Protein AF-B1WV52-F1 (afdb_monomer_lite)

Secondary structure (DSSP, 8-state):
--HHHHHTTS-HHHHHHHHHHHHHHHHHHHHHHHHHHHHHTT---HHHHHHHHHHHHHHHHHHHTSPP-SS-GGG--HHHHHHHHHHHHH-HHHHHHHHHHHHHHHHHTT-

pLDDT: mean 89.88, std 5.58, range [59.03, 95.88]

Sequence (111 aa):
MNIRERFKEYPEDMQQWMIQQEKTKLTRIETALNNGKKLYDHIEDEEKGQWLLGTTLLLEKYLSLLPQRNCKFQEVSDDYIFQVWEILENNPNLRELIAQVETRYEGLLTI

Radius of gyration: 15.61 Å; chains: 1; bounding box: 33×26×48 Å

Structure (mmCIF, N/CA/C/O backbone):
data_AF-B1WV52-F1
#
_entry.id   AF-B1WV52-F1
#
loop_
_atom_site.group_PDB
_atom_site.id
_atom_site.type_symbol
_atom_site.label_atom_id
_atom_site.label_alt_id
_atom_site.label_comp_id
_atom_site.label_asym_id
_atom_site.label_entity_id
_atom_site.label_seq_id
_atom_site.pdbx_PDB_ins_code
_atom_site.Cartn_x
_atom_site.Cartn_y
_atom_site.Cartn_z
_atom_site.occupancy
_atom_site.B_iso_or_equiv
_atom_site.auth_seq_id
_atom_site.auth_comp_id
_atom_site.auth_asym_id
_atom_site.auth_atom_id
_atom_site.pdbx_PDB_model_num
ATOM 1 N N . MET A 1 1 ? 2.905 9.222 -24.417 1.00 59.03 1 MET A N 1
ATOM 2 C CA . MET A 1 1 ? 4.057 8.314 -24.252 1.00 59.03 1 MET A CA 1
ATOM 3 C C . MET A 1 1 ? 3.668 7.320 -23.181 1.00 59.03 1 MET A C 1
ATOM 5 O O . MET A 1 1 ? 3.228 7.773 -22.132 1.00 59.03 1 MET A O 1
ATOM 9 N N . ASN A 1 2 ? 3.698 6.020 -23.474 1.00 80.75 2 ASN A N 1
ATOM 10 C CA . ASN A 1 2 ? 3.257 4.990 -22.530 1.00 80.75 2 ASN A CA 1
ATOM 11 C C . ASN A 1 2 ? 4.248 4.927 -21.350 1.0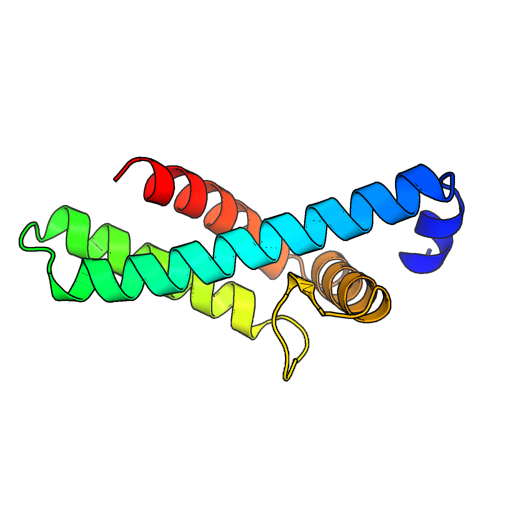0 80.75 2 ASN A C 1
ATOM 13 O O . ASN A 1 2 ? 5.455 5.076 -21.555 1.00 80.75 2 ASN A O 1
ATOM 17 N N . ILE A 1 3 ? 3.769 4.716 -20.121 1.00 83.38 3 ILE A N 1
ATOM 18 C CA . ILE A 1 3 ? 4.627 4.638 -18.931 1.00 83.38 3 ILE A CA 1
ATOM 19 C C . ILE A 1 3 ? 5.754 3.610 -19.081 1.00 83.38 3 ILE A C 1
ATOM 21 O O . ILE A 1 3 ? 6.870 3.858 -18.639 1.00 83.38 3 ILE A O 1
ATOM 25 N N . ARG A 1 4 ? 5.511 2.508 -19.798 1.00 86.44 4 ARG A N 1
ATOM 26 C CA . ARG A 1 4 ? 6.509 1.471 -20.093 1.00 86.44 4 ARG A CA 1
ATOM 27 C C . ARG A 1 4 ? 7.609 1.951 -21.034 1.00 86.44 4 ARG A C 1
ATOM 29 O O . ARG A 1 4 ? 8.742 1.500 -20.925 1.00 86.44 4 ARG A O 1
ATOM 36 N N . GLU A 1 5 ? 7.287 2.842 -21.968 1.00 86.56 5 GLU A N 1
ATOM 37 C CA . GLU A 1 5 ? 8.272 3.435 -22.881 1.00 86.56 5 GLU A CA 1
ATOM 38 C C . GLU A 1 5 ? 9.161 4.419 -22.126 1.00 86.56 5 GLU A C 1
ATOM 40 O O . GLU A 1 5 ? 10.379 4.327 -22.225 1.00 86.56 5 GLU A O 1
ATOM 45 N N . ARG A 1 6 ? 8.553 5.269 -21.285 1.00 84.88 6 ARG A N 1
ATOM 46 C CA . ARG A 1 6 ? 9.272 6.172 -20.371 1.00 84.88 6 ARG A CA 1
ATOM 47 C C . ARG A 1 6 ? 10.199 5.406 -19.438 1.00 84.88 6 ARG A C 1
ATOM 49 O O . ARG A 1 6 ? 11.317 5.827 -19.182 1.00 84.88 6 ARG A O 1
ATOM 56 N N . PHE A 1 7 ? 9.736 4.269 -18.928 1.00 87.81 7 PHE A N 1
ATOM 57 C CA . PHE A 1 7 ? 10.492 3.497 -17.953 1.00 87.81 7 PHE A CA 1
ATOM 58 C C . PHE A 1 7 ? 11.773 2.885 -18.532 1.00 87.81 7 PHE A C 1
ATOM 60 O O . PHE A 1 7 ? 12.776 2.785 -17.831 1.00 87.81 7 PHE A O 1
ATOM 67 N N . LYS A 1 8 ? 11.767 2.543 -19.827 1.00 89.00 8 LYS A N 1
ATOM 68 C CA . LYS A 1 8 ? 12.941 2.017 -20.542 1.00 89.00 8 LYS A CA 1
ATOM 69 C C . LYS A 1 8 ? 14.061 3.043 -20.729 1.00 89.00 8 LYS A C 1
ATOM 71 O O . LYS A 1 8 ? 15.164 2.649 -21.090 1.00 89.00 8 LYS A O 1
ATOM 76 N N . GLU A 1 9 ? 13.793 4.329 -20.509 1.00 92.19 9 GLU A N 1
ATOM 77 C CA . GLU A 1 9 ? 14.811 5.386 -20.563 1.00 92.19 9 GLU A CA 1
ATOM 78 C C . GLU A 1 9 ? 15.732 5.364 -19.332 1.00 92.19 9 GLU A C 1
ATOM 80 O O . GLU A 1 9 ? 16.834 5.911 -19.376 1.00 92.19 9 GLU A O 1
ATOM 85 N N . TYR A 1 10 ? 15.309 4.716 -18.241 1.00 91.94 10 TYR A N 1
ATOM 86 C CA . TYR A 1 10 ? 16.113 4.574 -17.030 1.00 91.94 10 TYR A CA 1
ATOM 87 C C . TYR A 1 10 ? 17.062 3.365 -17.106 1.00 91.94 10 TYR A C 1
ATOM 89 O O . TYR A 1 10 ? 16.730 2.358 -17.735 1.00 91.94 10 TYR A O 1
ATOM 97 N N . PRO A 1 11 ? 18.219 3.408 -16.424 1.00 95.88 11 PRO A N 1
ATOM 98 C CA . PRO A 1 11 ? 19.067 2.235 -16.203 1.00 95.88 11 PRO A CA 1
ATOM 99 C C . PRO A 1 11 ? 18.313 1.066 -15.545 1.00 95.88 11 PRO A C 1
ATOM 101 O O . PRO A 1 11 ? 17.393 1.282 -14.758 1.00 95.88 11 PRO A O 1
ATOM 104 N N . GLU A 1 12 ? 18.693 -0.177 -15.850 1.00 92.88 12 GLU A N 1
ATOM 105 C CA . GLU A 1 12 ? 17.992 -1.385 -15.376 1.00 92.88 12 GLU A CA 1
ATOM 106 C C . GLU A 1 12 ? 17.963 -1.505 -13.841 1.00 92.88 12 GLU A C 1
ATOM 108 O O . GLU A 1 12 ? 16.945 -1.876 -13.257 1.00 92.88 12 GLU A O 1
ATOM 113 N N . ASP A 1 13 ? 19.047 -1.123 -13.171 1.00 94.12 13 ASP A N 1
ATOM 114 C CA . ASP A 1 13 ? 19.138 -1.056 -11.712 1.00 94.12 13 ASP A CA 1
ATOM 115 C C . ASP A 1 13 ? 18.162 -0.026 -11.126 1.00 94.12 13 ASP A C 1
ATOM 117 O O . ASP A 1 13 ? 17.479 -0.306 -10.138 1.00 94.12 13 ASP A O 1
ATOM 121 N N . MET A 1 14 ? 18.028 1.136 -11.770 1.00 94.56 14 MET A N 1
ATOM 122 C CA . MET A 1 14 ? 17.057 2.161 -11.385 1.00 94.56 14 MET A CA 1
ATOM 123 C C . MET A 1 14 ? 15.618 1.693 -11.627 1.00 94.56 14 MET A C 1
ATOM 125 O O . MET A 1 14 ? 14.759 1.891 -10.767 1.00 94.56 14 MET A O 1
ATOM 129 N N . GLN A 1 15 ? 15.357 1.030 -12.754 1.00 93.00 15 GLN A N 1
ATOM 130 C CA . GLN A 1 15 ? 14.058 0.434 -13.064 1.00 93.00 15 GLN A CA 1
ATOM 131 C C . GLN A 1 15 ? 13.639 -0.569 -11.981 1.00 93.00 15 GLN A C 1
ATOM 133 O O . GLN A 1 15 ? 12.552 -0.467 -11.407 1.00 93.00 15 GLN A O 1
ATOM 138 N N . GLN A 1 16 ? 14.528 -1.504 -11.644 1.00 93.69 16 GLN A N 1
ATOM 139 C CA . GLN A 1 16 ? 14.280 -2.487 -10.594 1.00 93.69 16 GLN A CA 1
ATOM 140 C C . GLN A 1 16 ? 14.099 -1.821 -9.230 1.00 93.69 16 GLN A C 1
ATOM 142 O O . GLN A 1 16 ? 13.164 -2.155 -8.502 1.00 93.69 16 GLN A O 1
ATOM 147 N N . TRP A 1 17 ? 14.918 -0.822 -8.895 1.00 95.69 17 TRP A N 1
ATOM 148 C CA . TRP A 1 17 ? 14.759 -0.066 -7.656 1.00 95.69 17 TRP A CA 1
ATOM 149 C C . TRP A 1 17 ? 13.379 0.599 -7.553 1.00 95.69 17 TRP A C 1
ATOM 151 O O . TRP A 1 17 ? 12.707 0.440 -6.534 1.00 95.69 17 TRP A O 1
ATOM 161 N N . MET A 1 18 ? 12.910 1.278 -8.605 1.00 94.94 18 MET A N 1
ATOM 162 C CA . MET A 1 18 ? 11.597 1.939 -8.618 1.00 94.94 18 MET A CA 1
ATOM 163 C C . MET A 1 18 ? 10.445 0.940 -8.442 1.00 94.94 18 MET A C 1
ATOM 165 O O . MET A 1 18 ? 9.520 1.189 -7.668 1.00 94.94 18 MET A O 1
ATOM 169 N N . ILE A 1 19 ? 10.522 -0.215 -9.107 1.00 94.94 19 ILE A N 1
ATOM 170 C CA . ILE A 1 19 ? 9.542 -1.298 -8.951 1.00 94.94 19 ILE A CA 1
ATOM 171 C C . ILE A 1 19 ? 9.516 -1.798 -7.501 1.00 94.94 19 ILE A C 1
ATOM 173 O O . ILE A 1 19 ? 8.444 -1.965 -6.917 1.00 94.94 19 ILE A O 1
ATOM 177 N N . GLN A 1 20 ? 10.685 -2.014 -6.893 1.00 95.12 20 GLN A N 1
ATOM 178 C CA . GLN A 1 20 ? 10.775 -2.483 -5.508 1.00 95.12 20 GLN A CA 1
ATOM 179 C C . GLN A 1 20 ? 10.281 -1.440 -4.501 1.00 95.12 20 GLN A C 1
ATOM 181 O O . GLN A 1 20 ? 9.654 -1.803 -3.500 1.00 95.12 20 GLN A O 1
ATOM 186 N N . GLN A 1 21 ? 10.505 -0.150 -4.764 1.00 94.94 21 GLN A N 1
ATOM 187 C CA . GLN A 1 21 ? 9.930 0.929 -3.959 1.00 94.94 21 GLN A CA 1
ATOM 188 C C . GLN A 1 21 ? 8.400 0.885 -3.986 1.00 94.94 21 GLN A C 1
ATOM 190 O O . GLN A 1 21 ? 7.772 0.925 -2.926 1.00 94.94 21 GLN A O 1
ATOM 195 N N . GLU A 1 22 ? 7.795 0.713 -5.164 1.00 94.25 22 GLU A N 1
ATOM 196 C CA . GLU A 1 22 ? 6.338 0.609 -5.274 1.00 94.25 22 GLU A CA 1
ATOM 197 C C . GLU A 1 22 ? 5.807 -0.643 -4.557 1.00 94.25 22 GLU A C 1
ATOM 199 O O . GLU A 1 22 ? 4.892 -0.543 -3.740 1.00 94.25 22 GLU A O 1
ATOM 204 N N . LYS A 1 23 ? 6.428 -1.818 -4.755 1.00 95.31 23 LYS A N 1
ATOM 205 C CA . LYS A 1 23 ? 6.058 -3.050 -4.025 1.00 95.31 23 LYS A CA 1
ATOM 206 C C . LYS A 1 23 ? 6.132 -2.856 -2.509 1.00 95.31 23 LYS A C 1
ATOM 208 O O . LYS A 1 23 ? 5.233 -3.281 -1.775 1.00 95.31 23 LYS A O 1
ATOM 213 N N . T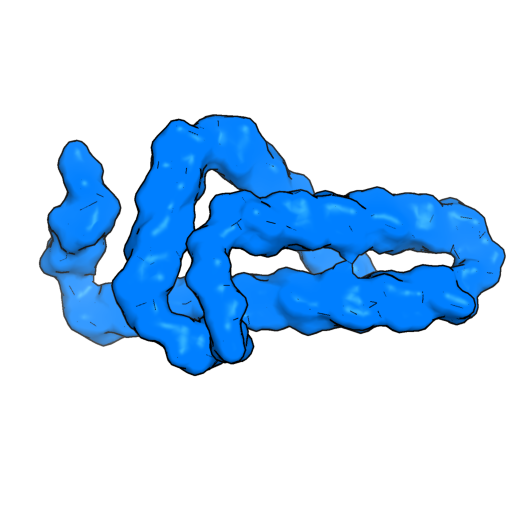HR A 1 24 ? 7.175 -2.178 -2.034 1.00 93.75 24 THR A N 1
ATOM 214 C CA . THR A 1 24 ? 7.360 -1.861 -0.613 1.00 93.75 24 THR A CA 1
ATOM 215 C C . THR A 1 24 ? 6.250 -0.946 -0.105 1.00 93.75 24 THR A C 1
ATOM 217 O O . THR A 1 24 ? 5.641 -1.240 0.924 1.00 93.75 24 THR A O 1
ATOM 220 N N . LYS A 1 25 ? 5.933 0.128 -0.834 1.00 92.06 25 LYS A N 1
ATOM 221 C CA . LYS A 1 25 ? 4.843 1.053 -0.497 1.00 92.06 25 LYS A CA 1
ATOM 222 C C . LYS A 1 25 ? 3.498 0.330 -0.409 1.00 92.06 25 LYS A C 1
ATOM 224 O O . LYS A 1 25 ? 2.806 0.451 0.601 1.00 92.06 25 LYS A O 1
ATOM 229 N N . LEU A 1 26 ? 3.151 -0.466 -1.418 1.00 93.62 26 LEU A N 1
ATOM 230 C CA . LEU A 1 26 ? 1.896 -1.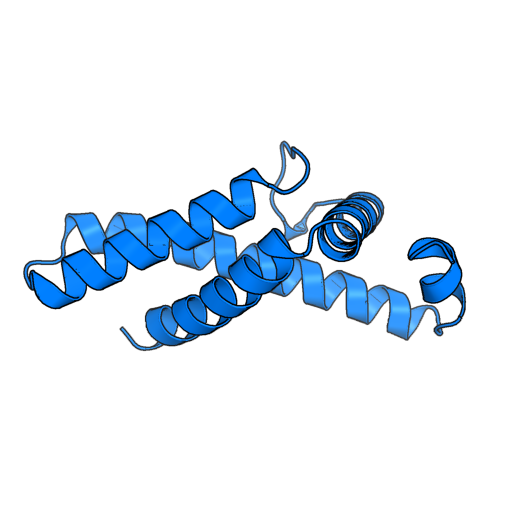222 -1.450 1.00 93.62 26 LEU A CA 1
ATOM 231 C C . LEU A 1 26 ? 1.796 -2.225 -0.292 1.00 93.62 26 LEU A C 1
ATOM 233 O O . LEU A 1 26 ? 0.763 -2.306 0.374 1.00 93.62 26 LEU A O 1
ATOM 237 N N . THR A 1 27 ? 2.893 -2.919 0.020 1.00 93.62 27 THR A N 1
ATOM 238 C CA . THR A 1 27 ? 2.963 -3.834 1.171 1.00 93.62 27 THR A CA 1
ATOM 239 C C . THR A 1 27 ? 2.748 -3.099 2.497 1.00 93.62 27 THR A C 1
ATOM 241 O O . THR A 1 27 ? 2.036 -3.583 3.381 1.00 93.62 27 THR A O 1
ATOM 244 N N . ARG A 1 28 ? 3.347 -1.912 2.652 1.00 91.62 28 ARG A N 1
ATOM 245 C CA . ARG A 1 28 ? 3.197 -1.076 3.851 1.00 91.62 28 ARG A CA 1
ATOM 246 C C . ARG A 1 28 ? 1.753 -0.612 4.037 1.00 91.62 28 ARG A C 1
ATOM 248 O O . ARG A 1 28 ? 1.242 -0.694 5.152 1.00 91.62 28 ARG A O 1
ATOM 255 N N . ILE A 1 29 ? 1.093 -0.197 2.958 1.00 92.19 29 ILE A N 1
ATOM 256 C CA . ILE A 1 29 ? -0.324 0.189 2.960 1.00 92.19 29 ILE A CA 1
ATOM 257 C C . ILE A 1 29 ? -1.216 -0.991 3.371 1.00 92.19 29 ILE A C 1
ATOM 259 O O . ILE A 1 29 ? -2.058 -0.843 4.254 1.00 92.19 29 ILE A O 1
ATOM 263 N N . GLU A 1 30 ? -1.011 -2.175 2.788 1.00 93.12 30 GLU A N 1
ATOM 264 C CA . GLU A 1 30 ? -1.774 -3.384 3.136 1.00 93.12 30 GLU A CA 1
ATOM 265 C C . GLU A 1 30 ? -1.575 -3.792 4.602 1.00 93.12 30 GLU A C 1
ATOM 267 O O . GLU A 1 30 ? -2.530 -4.122 5.306 1.00 93.12 30 GLU A O 1
ATOM 272 N N . THR A 1 31 ? -0.338 -3.715 5.091 1.00 91.50 31 THR A N 1
ATOM 273 C CA . THR A 1 31 ? -0.017 -4.002 6.495 1.00 91.50 31 THR A CA 1
ATOM 274 C C . THR A 1 31 ? -0.714 -3.016 7.431 1.00 91.50 31 THR A C 1
ATOM 276 O O . THR A 1 31 ? -1.329 -3.432 8.412 1.00 91.50 31 THR A O 1
ATOM 279 N N . ALA A 1 32 ? -0.667 -1.720 7.117 1.00 90.62 32 ALA A N 1
ATOM 280 C CA . ALA A 1 32 ? -1.335 -0.683 7.898 1.00 90.62 32 ALA A CA 1
ATOM 281 C C . ALA A 1 32 ? -2.857 -0.850 7.908 1.00 90.62 32 ALA A C 1
ATOM 283 O O . ALA A 1 32 ? -3.467 -0.697 8.960 1.00 90.62 32 ALA A O 1
ATOM 284 N N . LEU A 1 33 ? -3.466 -1.234 6.783 1.00 93.44 33 LEU A N 1
ATOM 285 C CA . LEU A 1 33 ? -4.891 -1.552 6.728 1.00 93.44 33 LEU A CA 1
ATOM 286 C C . LEU A 1 33 ? -5.242 -2.709 7.671 1.00 93.44 33 LEU A C 1
ATOM 288 O O . LEU A 1 33 ? -6.161 -2.593 8.480 1.00 93.44 33 LEU A O 1
ATOM 292 N N . ASN A 1 34 ? -4.496 -3.811 7.591 1.00 92.88 34 ASN A N 1
ATOM 293 C CA . ASN A 1 34 ? -4.737 -4.989 8.423 1.00 92.88 34 ASN A CA 1
ATOM 294 C C . ASN A 1 34 ? -4.552 -4.690 9.916 1.00 92.88 34 ASN A C 1
ATOM 296 O O . ASN A 1 34 ? -5.348 -5.141 10.739 1.00 92.88 34 ASN A O 1
ATOM 300 N N . ASN A 1 35 ? -3.523 -3.921 10.268 1.00 91.06 35 ASN A N 1
ATOM 301 C CA . ASN A 1 35 ? -3.276 -3.516 11.649 1.00 91.06 35 ASN A CA 1
ATOM 302 C C . ASN A 1 35 ? -4.327 -2.520 12.138 1.00 91.06 35 ASN A C 1
ATOM 304 O O . ASN A 1 35 ? -4.832 -2.672 13.243 1.00 91.06 35 ASN A O 1
ATOM 308 N N . GLY A 1 36 ? -4.696 -1.547 11.305 1.00 91.25 36 GLY A N 1
ATOM 309 C CA . GLY A 1 36 ? -5.697 -0.547 11.640 1.00 91.25 36 GLY A CA 1
ATOM 310 C C . GLY A 1 36 ? -7.070 -1.163 11.892 1.00 91.25 36 GLY A C 1
ATOM 311 O O . GLY A 1 36 ? -7.723 -0.789 12.858 1.00 91.25 36 GLY A O 1
ATOM 312 N N . LYS A 1 37 ? -7.473 -2.167 11.099 1.00 92.56 37 LYS A N 1
ATOM 313 C CA . LYS A 1 37 ? -8.710 -2.929 11.342 1.00 92.56 37 LYS A CA 1
ATOM 314 C C . LYS A 1 37 ? -8.683 -3.634 12.702 1.00 92.56 37 LYS A C 1
ATOM 316 O O . LYS A 1 37 ? -9.610 -3.475 13.479 1.00 92.56 37 LYS A O 1
ATOM 321 N N . LYS A 1 38 ? -7.588 -4.331 13.025 1.00 91.25 38 LYS A N 1
ATOM 322 C CA . LYS A 1 38 ? -7.429 -5.000 14.330 1.00 91.25 38 LYS A CA 1
ATOM 323 C C . LYS A 1 38 ? -7.412 -4.021 15.502 1.00 91.25 38 LYS A C 1
ATOM 325 O O . LYS A 1 38 ? -7.956 -4.318 16.554 1.00 91.25 38 LYS A O 1
ATOM 330 N N . LEU A 1 39 ? -6.748 -2.877 15.343 1.00 89.81 39 LEU A N 1
ATOM 331 C CA . LEU A 1 39 ? -6.675 -1.858 16.387 1.00 89.81 39 LEU A CA 1
ATOM 332 C C . LEU A 1 39 ? -8.046 -1.219 16.626 1.00 89.81 39 LEU A C 1
ATOM 334 O O . LEU A 1 39 ? -8.398 -0.959 17.771 1.00 89.81 39 LEU A O 1
ATOM 338 N N . TYR A 1 40 ? -8.825 -1.010 15.562 1.00 89.69 40 TYR A N 1
ATOM 339 C CA . TYR A 1 40 ? -10.172 -0.456 15.655 1.00 89.69 40 TYR A CA 1
ATOM 340 C C . TYR A 1 40 ? -11.099 -1.323 16.518 1.00 89.69 40 TYR A C 1
ATOM 342 O O . TYR A 1 40 ? -11.884 -0.780 17.285 1.00 89.69 40 TYR A O 1
ATOM 350 N N . ASP A 1 41 ? -10.943 -2.648 16.489 1.00 86.56 41 ASP A N 1
ATOM 351 C CA . ASP A 1 41 ? -11.723 -3.569 17.332 1.00 86.56 41 ASP A CA 1
ATOM 352 C C . ASP A 1 41 ? -11.449 -3.409 18.843 1.00 86.56 41 ASP A C 1
ATOM 354 O O . ASP A 1 41 ? -12.208 -3.909 19.676 1.00 86.56 41 ASP A O 1
ATOM 358 N N . HIS A 1 42 ? -10.359 -2.732 19.214 1.00 88.56 42 HIS A N 1
ATOM 359 C CA . HIS A 1 42 ? -9.892 -2.590 20.595 1.00 88.56 42 HIS A CA 1
ATOM 360 C C . HIS A 1 42 ? -9.771 -1.133 21.059 1.00 88.56 42 HIS A C 1
ATOM 362 O O . HIS A 1 42 ? -9.329 -0.889 22.182 1.00 88.56 42 HIS A O 1
ATOM 368 N N . ILE A 1 43 ? -10.121 -0.160 20.215 1.00 89.44 43 ILE A N 1
ATOM 369 C CA . ILE A 1 43 ? -9.960 1.256 20.539 1.00 89.44 43 ILE A CA 1
ATOM 370 C C . ILE A 1 43 ? -11.164 1.768 21.338 1.00 89.44 43 ILE A C 1
ATOM 372 O O . ILE A 1 43 ? -12.306 1.683 20.897 1.00 89.44 43 ILE A O 1
ATOM 376 N N . GLU A 1 44 ? -10.906 2.302 22.532 1.00 88.12 44 GLU A N 1
ATOM 377 C CA . GLU A 1 44 ? -11.949 2.866 23.409 1.00 88.12 44 GLU A CA 1
ATOM 378 C C . GLU A 1 44 ? -12.140 4.378 23.199 1.00 88.12 44 GLU A C 1
AT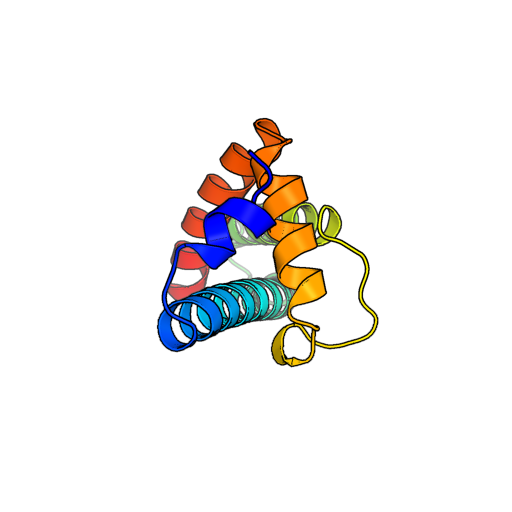OM 380 O O . GLU A 1 44 ? -13.185 4.938 23.521 1.00 88.12 44 GLU A O 1
ATOM 385 N N . ASP A 1 45 ? -11.123 5.044 22.647 1.00 91.12 45 ASP A N 1
ATOM 386 C CA . ASP A 1 45 ? -11.137 6.470 22.326 1.00 91.12 45 ASP A CA 1
ATOM 387 C C . ASP A 1 45 ? -11.936 6.700 21.036 1.00 91.12 45 ASP A C 1
ATOM 389 O O . ASP A 1 45 ? -11.507 6.307 19.949 1.00 91.12 45 ASP A O 1
ATOM 393 N N . GLU A 1 46 ? -13.110 7.321 21.161 1.00 88.75 46 GLU A N 1
ATOM 394 C CA . GLU A 1 46 ? -14.047 7.523 20.053 1.00 88.75 46 GLU A CA 1
ATOM 395 C C . GLU A 1 46 ? -13.463 8.405 18.939 1.00 88.75 46 GLU A C 1
ATOM 397 O O . GLU A 1 46 ? -13.633 8.092 17.759 1.00 88.75 46 GLU A O 1
ATOM 402 N N . GLU A 1 47 ? -12.730 9.469 19.280 1.00 88.94 47 GLU A N 1
ATOM 403 C CA . GLU A 1 47 ? -12.135 10.371 18.288 1.00 88.94 47 GLU A CA 1
ATOM 404 C C . GLU A 1 47 ? -11.060 9.639 17.479 1.00 88.94 47 GLU A C 1
ATOM 406 O O . GLU A 1 47 ? -11.075 9.651 16.241 1.00 88.94 47 GLU A O 1
ATOM 411 N N . LYS A 1 48 ? -10.164 8.922 18.169 1.00 88.50 48 LYS A N 1
ATOM 412 C CA . LYS A 1 48 ? -9.152 8.095 17.500 1.00 88.50 48 LYS A CA 1
ATOM 413 C C . LYS A 1 48 ? -9.786 6.948 16.726 1.00 88.50 48 LYS A C 1
ATOM 415 O O . LYS A 1 48 ? -9.312 6.625 15.639 1.00 88.50 48 LYS A O 1
ATOM 420 N N . GLY A 1 49 ? -10.867 6.365 17.238 1.00 91.50 49 GLY A N 1
ATOM 421 C CA . GLY A 1 49 ? -11.629 5.318 16.568 1.00 91.50 49 GLY A CA 1
ATOM 422 C C . GLY A 1 49 ? -12.214 5.795 15.243 1.00 91.50 49 GLY A C 1
ATOM 423 O O . GLY A 1 49 ? -12.017 5.146 14.217 1.00 91.50 49 GLY A O 1
ATOM 424 N N . GLN A 1 50 ? -12.858 6.963 15.218 1.00 91.56 50 GLN A N 1
ATOM 425 C CA . GLN A 1 50 ? -13.389 7.554 13.985 1.00 91.56 50 GLN A CA 1
ATOM 426 C C . GLN A 1 50 ? -12.276 7.904 12.992 1.00 91.56 50 GLN A C 1
ATOM 428 O O . GLN A 1 50 ? -12.391 7.622 11.795 1.00 91.56 50 GLN A O 1
ATOM 433 N N . TRP A 1 51 ? -11.165 8.468 13.477 1.00 90.88 51 TRP A N 1
ATOM 434 C CA . TRP A 1 51 ? -9.997 8.751 12.643 1.00 90.88 51 TRP A CA 1
ATOM 435 C C . TRP A 1 51 ? -9.415 7.470 12.018 1.00 90.88 51 TRP A C 1
ATOM 437 O O . TRP A 1 51 ? -9.092 7.441 10.824 1.00 90.88 51 TRP A O 1
ATOM 447 N N . LEU A 1 52 ? -9.322 6.396 12.805 1.00 92.25 52 LEU A N 1
ATOM 448 C CA . LEU A 1 52 ? -8.800 5.095 12.396 1.00 92.25 52 LEU A CA 1
ATOM 449 C C . LEU A 1 52 ? -9.724 4.402 11.389 1.00 92.25 52 LEU A C 1
ATOM 451 O O . LEU A 1 52 ? -9.258 3.892 10.366 1.00 92.25 52 LEU A O 1
ATOM 455 N N . LEU A 1 53 ? -11.036 4.445 11.620 1.00 93.12 53 LEU A N 1
ATOM 456 C CA . LEU A 1 53 ? -12.038 3.934 10.689 1.00 93.12 53 LEU A CA 1
ATOM 457 C C . LEU A 1 53 ? -11.972 4.669 9.347 1.00 93.12 53 LEU A C 1
ATOM 459 O O . LEU A 1 53 ? -11.862 4.040 8.297 1.00 93.12 53 LEU A O 1
ATOM 463 N N . GLY A 1 54 ? -11.965 6.005 9.369 1.00 92.56 54 GLY A N 1
ATOM 464 C CA . GLY A 1 54 ? -11.842 6.807 8.152 1.00 92.56 54 GLY A CA 1
ATOM 465 C C . GLY A 1 54 ? -10.560 6.488 7.379 1.00 92.56 54 GLY A C 1
ATOM 466 O O . GLY A 1 54 ? -10.575 6.380 6.153 1.00 92.56 54 GLY A O 1
ATOM 467 N N . THR A 1 55 ? -9.460 6.264 8.099 1.00 92.19 55 THR A N 1
ATOM 468 C CA . THR A 1 55 ? -8.186 5.874 7.494 1.00 92.19 55 THR A CA 1
ATOM 469 C C . THR A 1 55 ? -8.254 4.488 6.856 1.00 92.19 55 THR A C 1
ATOM 471 O O . THR A 1 55 ? -7.891 4.339 5.691 1.00 92.19 55 THR A O 1
ATOM 474 N N . THR A 1 56 ? -8.738 3.471 7.571 1.00 93.25 56 THR A N 1
ATOM 475 C CA . THR A 1 56 ? -8.825 2.099 7.039 1.00 93.25 56 THR A CA 1
ATOM 476 C C . THR A 1 56 ? -9.734 2.014 5.812 1.00 93.25 56 THR A C 1
ATOM 478 O O . THR A 1 56 ? -9.353 1.383 4.827 1.00 93.25 56 THR A O 1
ATOM 481 N N . LEU A 1 57 ? -10.865 2.728 5.803 1.00 94.50 57 LEU A N 1
ATOM 482 C CA . LEU A 1 57 ? -11.746 2.831 4.633 1.00 94.50 57 LEU A CA 1
ATOM 483 C C . LEU A 1 57 ? -11.041 3.453 3.422 1.00 94.50 57 LEU A C 1
ATOM 485 O O . LEU A 1 57 ? -11.226 3.005 2.290 1.00 94.50 57 LEU A O 1
ATOM 489 N N . LEU A 1 58 ? -10.216 4.476 3.647 1.00 94.31 58 LEU A N 1
ATOM 490 C CA . LEU A 1 58 ? -9.456 5.126 2.586 1.00 94.31 58 LEU A CA 1
ATOM 491 C C . LEU A 1 58 ? -8.397 4.187 1.987 1.00 94.31 58 LEU A C 1
ATOM 493 O O . LEU A 1 58 ? -8.295 4.080 0.762 1.00 94.31 58 LEU A O 1
ATOM 497 N N . LEU A 1 59 ? -7.641 3.483 2.839 1.00 93.50 59 LEU A N 1
ATOM 498 C CA . LEU A 1 59 ? -6.645 2.499 2.404 1.00 93.50 59 LEU A CA 1
ATOM 499 C C . LEU A 1 59 ? -7.310 1.352 1.628 1.00 93.50 59 LEU A C 1
ATOM 501 O O . LEU A 1 59 ? -6.819 0.953 0.574 1.00 93.50 59 LEU A O 1
ATOM 505 N N . GLU A 1 60 ? -8.449 0.852 2.109 1.00 94.88 60 GLU A N 1
ATOM 506 C CA . GLU A 1 60 ? -9.225 -0.199 1.446 1.00 94.88 60 GLU A CA 1
ATOM 507 C C . GLU A 1 60 ? -9.751 0.252 0.083 1.00 94.88 60 GLU A C 1
ATOM 509 O O . GLU A 1 60 ? -9.580 -0.459 -0.910 1.00 94.88 60 GLU A O 1
ATOM 514 N N . LYS A 1 61 ? -10.300 1.471 0.002 1.00 93.94 61 LYS A N 1
ATOM 515 C CA . LYS A 1 61 ? -10.718 2.071 -1.268 1.00 93.94 61 LYS A CA 1
ATOM 516 C C . LYS A 1 61 ? -9.552 2.136 -2.250 1.00 93.94 61 LYS A C 1
ATOM 518 O O . LYS A 1 61 ? -9.712 1.710 -3.390 1.00 93.94 61 LYS A O 1
ATOM 523 N N . TYR A 1 62 ? -8.385 2.616 -1.821 1.00 92.56 62 TYR A N 1
ATOM 524 C CA . TYR A 1 62 ? -7.203 2.672 -2.681 1.00 92.56 62 TYR A CA 1
ATOM 525 C C . TYR A 1 62 ? -6.795 1.290 -3.192 1.00 92.56 62 TYR A C 1
ATOM 527 O O . TYR A 1 62 ? -6.658 1.107 -4.399 1.00 92.56 62 TYR A O 1
ATOM 535 N N . LEU A 1 63 ? -6.676 0.300 -2.303 1.00 93.00 63 LEU A N 1
ATOM 536 C CA . LEU A 1 63 ? -6.282 -1.056 -2.686 1.00 93.00 63 LEU A CA 1
ATOM 537 C C . LEU A 1 63 ? -7.304 -1.734 -3.612 1.00 93.00 63 LEU A C 1
ATOM 539 O O . LEU A 1 63 ? -6.899 -2.499 -4.483 1.00 93.00 63 LEU A O 1
ATOM 543 N N . SER A 1 64 ? -8.600 -1.438 -3.465 1.00 93.00 64 SER A N 1
ATOM 544 C CA . SER A 1 64 ? -9.657 -1.984 -4.333 1.00 93.00 64 SER A CA 1
ATOM 545 C C . SER A 1 64 ? -9.629 -1.459 -5.773 1.00 93.00 64 SER A C 1
ATOM 547 O O . SER A 1 64 ? -10.218 -2.076 -6.657 1.00 93.00 64 SER A O 1
ATOM 549 N N . LEU A 1 65 ? -8.951 -0.332 -6.014 1.00 92.38 65 LEU A N 1
ATOM 550 C CA . LEU A 1 65 ? -8.808 0.271 -7.344 1.00 92.38 65 LEU A CA 1
ATOM 551 C C . LEU A 1 65 ? -7.587 -0.257 -8.106 1.00 92.38 65 LEU A C 1
ATOM 553 O O . LEU A 1 65 ? -7.427 0.047 -9.287 1.00 92.38 65 LEU A O 1
ATOM 557 N N . LEU A 1 66 ? -6.724 -1.024 -7.441 1.00 92.44 66 LEU A N 1
ATOM 558 C CA . LEU A 1 66 ? -5.564 -1.655 -8.059 1.00 92.44 66 LEU A CA 1
ATOM 559 C C . LEU A 1 66 ? -5.976 -2.933 -8.812 1.00 92.44 66 LEU A C 1
ATOM 561 O O . LEU A 1 66 ? -7.047 -3.488 -8.545 1.00 92.44 66 LEU A O 1
ATOM 565 N N . PRO A 1 67 ? -5.135 -3.438 -9.736 1.00 94.00 67 PRO A N 1
ATOM 566 C CA . PRO A 1 67 ? -5.405 -4.695 -10.419 1.00 94.00 67 PRO A CA 1
ATOM 567 C C . PRO A 1 67 ? -5.612 -5.841 -9.420 1.00 94.00 67 PRO A C 1
ATOM 569 O O . PRO A 1 67 ? -5.029 -5.867 -8.333 1.00 94.00 67 PRO A O 1
ATOM 572 N N . GLN A 1 68 ? -6.443 -6.817 -9.783 1.00 92.44 68 GLN A N 1
ATOM 573 C CA . GLN A 1 68 ? -6.638 -7.986 -8.932 1.00 92.44 68 GLN A CA 1
ATOM 574 C C . GLN A 1 68 ? -5.354 -8.816 -8.855 1.00 92.44 68 GLN A C 1
ATOM 576 O O . GLN A 1 68 ? -4.636 -8.990 -9.838 1.00 92.44 68 GLN A O 1
ATOM 581 N N . ARG A 1 69 ? -5.093 -9.366 -7.670 1.00 92.94 69 ARG A N 1
ATOM 582 C CA . ARG A 1 69 ? -3.984 -10.286 -7.403 1.00 92.94 69 ARG A CA 1
ATOM 583 C C . ARG A 1 69 ? -4.457 -11.401 -6.483 1.00 92.94 69 ARG A C 1
ATOM 585 O O . ARG A 1 69 ? -5.358 -11.202 -5.672 1.00 92.94 69 ARG A O 1
ATOM 592 N N . ASN A 1 70 ? -3.813 -12.553 -6.586 1.00 92.19 70 ASN A N 1
ATOM 593 C CA . ASN A 1 70 ? -4.024 -13.719 -5.725 1.00 92.19 70 ASN A CA 1
ATOM 594 C C . ASN A 1 70 ? -2.817 -14.005 -4.811 1.00 92.19 70 ASN A C 1
ATOM 596 O O . ASN A 1 70 ? -2.775 -15.044 -4.156 1.00 92.19 70 ASN A O 1
ATOM 600 N N . CYS A 1 71 ? -1.840 -13.099 -4.779 1.00 91.38 71 CYS A N 1
ATOM 601 C CA . CYS A 1 71 ? -0.618 -13.200 -3.990 1.00 91.38 71 CYS A CA 1
ATOM 602 C C . CYS A 1 71 ? -0.370 -11.916 -3.184 1.00 91.38 71 CYS A C 1
ATOM 604 O O . CYS A 1 71 ? -1.105 -10.928 -3.293 1.00 91.38 71 CYS A O 1
ATOM 606 N N . LYS A 1 72 ? 0.680 -11.934 -2.359 1.00 91.75 72 LYS A N 1
ATOM 607 C CA . LYS A 1 72 ? 1.120 -10.762 -1.591 1.00 91.75 72 LYS A CA 1
ATOM 608 C C . LYS A 1 72 ? 1.788 -9.735 -2.502 1.00 91.75 72 LYS A C 1
ATOM 610 O O . LYS A 1 72 ? 2.400 -10.095 -3.502 1.00 91.75 72 LYS A O 1
ATOM 615 N N . PHE A 1 73 ? 1.777 -8.461 -2.108 1.00 92.12 73 PHE A N 1
ATOM 616 C CA . PHE A 1 73 ? 2.425 -7.390 -2.881 1.00 92.12 73 PHE A CA 1
ATOM 617 C C . PHE A 1 73 ? 3.929 -7.577 -3.110 1.00 92.12 73 PHE A C 1
ATOM 619 O O . PHE A 1 73 ? 4.447 -7.134 -4.127 1.00 92.12 73 PHE A O 1
ATOM 626 N N . GLN A 1 74 ? 4.633 -8.257 -2.207 1.00 90.25 74 GLN A N 1
ATOM 627 C CA . GLN A 1 74 ? 6.057 -8.570 -2.384 1.00 90.25 74 GLN A CA 1
ATOM 628 C C . GLN A 1 74 ? 6.307 -9.577 -3.519 1.00 90.25 74 GLN A C 1
ATOM 630 O O . GLN A 1 74 ? 7.402 -9.630 -4.069 1.00 90.25 74 GLN A O 1
ATOM 635 N N . GLU A 1 75 ? 5.290 -10.363 -3.872 1.00 92.31 75 GLU A N 1
ATOM 636 C CA . GLU A 1 75 ? 5.365 -11.482 -4.815 1.00 92.31 75 GLU A CA 1
ATOM 637 C C . GLU A 1 75 ? 4.739 -11.142 -6.175 1.00 92.31 75 GLU A C 1
ATOM 639 O O . GLU A 1 75 ? 4.756 -11.968 -7.087 1.00 92.31 75 GLU A O 1
ATOM 644 N N . VAL A 1 76 ? 4.165 -9.943 -6.335 1.00 94.31 76 VAL A N 1
ATOM 645 C CA . VAL A 1 76 ? 3.579 -9.531 -7.616 1.00 94.31 76 VAL A CA 1
ATOM 646 C C . VAL A 1 76 ? 4.662 -9.375 -8.678 1.00 94.31 76 VAL A C 1
ATOM 648 O O . VAL A 1 76 ? 5.810 -9.004 -8.396 1.00 94.31 76 VAL A O 1
ATOM 651 N N . SER A 1 77 ? 4.281 -9.633 -9.925 1.00 94.62 77 SER A N 1
ATOM 652 C CA . SER A 1 77 ? 5.151 -9.414 -11.073 1.00 94.62 77 SER A CA 1
ATOM 653 C C . SER A 1 77 ? 5.454 -7.928 -11.265 1.00 94.62 77 SER A C 1
ATOM 655 O O . SER A 1 77 ? 4.720 -7.047 -10.820 1.00 94.62 77 SER A O 1
ATOM 657 N N . ASP A 1 78 ? 6.531 -7.638 -11.983 1.00 92.75 78 ASP A N 1
ATOM 658 C CA . ASP A 1 78 ? 6.855 -6.269 -12.390 1.00 92.75 78 ASP A CA 1
ATOM 659 C C . ASP A 1 78 ? 5.766 -5.701 -13.315 1.00 92.75 78 ASP A C 1
ATOM 661 O O . ASP A 1 78 ? 5.423 -4.525 -13.235 1.00 92.75 78 ASP A O 1
ATOM 665 N N . ASP A 1 79 ? 5.136 -6.563 -14.121 1.00 93.75 79 ASP A N 1
ATOM 666 C CA . ASP A 1 79 ? 3.994 -6.203 -14.966 1.00 93.75 79 ASP A CA 1
ATOM 667 C C . ASP A 1 79 ? 2.803 -5.665 -14.164 1.00 93.75 79 ASP A C 1
ATOM 669 O O . ASP A 1 79 ? 2.183 -4.683 -14.568 1.00 93.75 79 ASP A O 1
ATOM 673 N N . TYR A 1 80 ? 2.529 -6.244 -12.991 1.00 95.56 80 TYR A N 1
ATOM 674 C CA . TYR A 1 80 ? 1.498 -5.735 -12.089 1.00 95.56 80 TYR A CA 1
ATOM 675 C C . TYR A 1 80 ? 1.787 -4.288 -11.667 1.00 95.56 80 TYR A C 1
ATOM 677 O O . TYR A 1 80 ? 0.876 -3.465 -11.617 1.00 95.56 80 TYR A O 1
ATOM 685 N N . ILE A 1 81 ? 3.052 -3.953 -11.395 1.00 95.31 81 ILE A N 1
ATOM 686 C CA . ILE A 1 81 ? 3.449 -2.592 -11.010 1.00 95.31 81 ILE A CA 1
ATOM 687 C C . ILE A 1 81 ? 3.242 -1.610 -12.163 1.00 95.31 81 ILE A C 1
ATOM 689 O O . ILE A 1 81 ? 2.720 -0.517 -11.945 1.00 95.31 81 ILE A O 1
ATOM 693 N N . PHE A 1 82 ? 3.535 -2.017 -13.399 1.00 93.69 82 PHE A N 1
ATOM 694 C CA . PHE A 1 82 ? 3.199 -1.198 -14.562 1.00 93.69 82 PHE A CA 1
ATOM 695 C C . PHE A 1 82 ? 1.694 -0.967 -14.693 1.00 93.69 82 PHE A C 1
ATOM 697 O O . PHE A 1 82 ? 1.284 0.172 -14.890 1.00 93.69 82 PHE A O 1
ATOM 704 N N . GLN A 1 83 ? 0.868 -2.001 -14.519 1.00 93.75 83 GLN A N 1
ATOM 705 C CA . GLN A 1 83 ? -0.592 -1.850 -14.549 1.00 93.75 83 GLN A CA 1
ATOM 706 C C . GLN A 1 83 ? -1.094 -0.902 -13.452 1.00 93.75 83 GLN A C 1
ATOM 708 O O . GLN A 1 83 ? -1.964 -0.071 -13.708 1.00 93.75 83 GLN A O 1
ATOM 713 N N . VAL A 1 84 ? -0.529 -0.984 -12.240 1.00 93.19 84 VAL A N 1
ATOM 714 C CA . VAL A 1 84 ? -0.814 -0.024 -11.164 1.00 93.19 84 VAL A CA 1
ATOM 715 C C . VAL A 1 84 ? -0.519 1.389 -11.650 1.00 93.19 84 VAL A C 1
ATOM 717 O O . VAL A 1 84 ? -1.425 2.219 -11.662 1.00 93.19 84 VAL A O 1
ATOM 720 N N . TRP A 1 85 ? 0.704 1.668 -12.103 1.0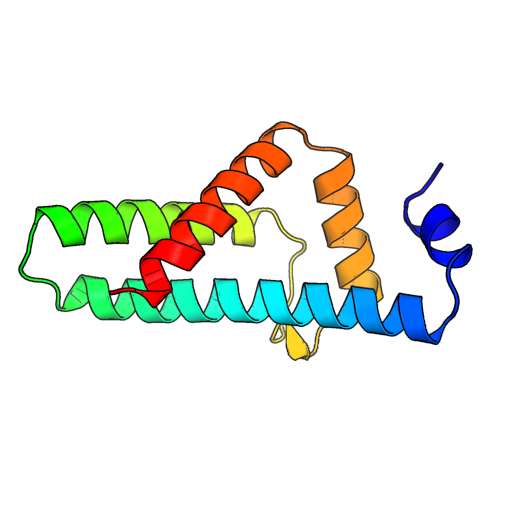0 92.12 85 TRP A N 1
ATOM 721 C CA . TRP A 1 85 ? 1.073 3.016 -12.529 1.00 92.12 85 TRP A CA 1
ATOM 722 C C . TRP A 1 85 ? 0.264 3.520 -13.733 1.00 92.12 85 TRP A C 1
ATOM 724 O O . TRP A 1 85 ? -0.071 4.702 -13.774 1.00 92.12 85 TRP A O 1
ATOM 734 N N . GLU A 1 86 ? -0.112 2.650 -14.672 1.00 91.56 86 GLU A N 1
ATOM 735 C CA . GLU A 1 86 ? -1.016 2.986 -15.781 1.00 91.56 86 GLU A CA 1
ATOM 736 C C . GLU A 1 86 ? -2.390 3.440 -15.261 1.00 91.56 86 GLU A C 1
ATOM 738 O O . GLU A 1 86 ? -2.930 4.447 -15.725 1.00 91.56 86 GLU A O 1
ATOM 743 N N . ILE A 1 87 ? -2.950 2.757 -14.258 1.00 90.88 87 ILE A N 1
ATOM 744 C CA . ILE A 1 87 ? -4.207 3.171 -13.616 1.00 90.88 87 ILE A CA 1
ATOM 745 C C . ILE A 1 87 ? -4.034 4.536 -12.925 1.00 90.88 87 ILE A C 1
ATOM 747 O O . ILE A 1 87 ? -4.908 5.400 -13.043 1.00 90.88 87 ILE A O 1
ATOM 751 N N . LEU A 1 88 ? -2.902 4.764 -12.247 1.00 87.44 88 LEU A N 1
ATOM 752 C CA . LEU A 1 88 ? -2.613 6.034 -11.565 1.00 87.44 88 LEU A CA 1
ATOM 753 C C . LEU A 1 88 ? -2.428 7.206 -12.538 1.00 87.44 88 LEU A C 1
ATOM 755 O O . LEU A 1 88 ? -2.829 8.339 -12.252 1.00 87.44 88 LEU A O 1
ATOM 759 N N . GLU A 1 89 ? -1.798 6.960 -13.686 1.00 86.75 89 GLU A N 1
ATOM 760 C CA . GLU A 1 89 ? -1.540 7.997 -14.681 1.00 86.75 89 GLU A CA 1
ATOM 761 C C . GLU A 1 89 ? -2.850 8.490 -15.304 1.00 86.75 89 GLU A C 1
ATOM 763 O O . GLU A 1 89 ? -3.021 9.701 -15.467 1.00 86.75 89 GLU A O 1
ATOM 768 N N . ASN A 1 90 ? -3.782 7.565 -15.554 1.00 86.94 90 ASN A N 1
ATOM 769 C CA . ASN A 1 90 ? -5.034 7.807 -16.270 1.00 86.94 90 ASN A CA 1
ATOM 770 C C . ASN A 1 90 ? -6.213 8.238 -15.379 1.00 86.94 90 ASN A C 1
ATOM 772 O O . ASN A 1 90 ? -7.270 8.586 -15.908 1.00 86.94 90 ASN A O 1
ATOM 776 N N . ASN A 1 91 ? -6.069 8.235 -14.048 1.00 86.00 91 ASN A N 1
ATOM 777 C CA . ASN A 1 91 ? -7.160 8.564 -13.127 1.00 86.00 91 ASN A CA 1
ATOM 778 C C . ASN A 1 91 ? -6.783 9.695 -12.142 1.00 86.00 91 ASN A C 1
ATOM 780 O O . ASN A 1 91 ? -6.185 9.437 -11.095 1.00 86.00 91 ASN A O 1
ATOM 784 N N . PRO A 1 92 ? -7.166 10.957 -12.424 1.00 81.81 92 PRO A N 1
ATOM 785 C CA . PRO A 1 92 ? -6.868 12.103 -11.559 1.00 81.81 92 PRO A CA 1
ATOM 786 C C . PRO A 1 92 ? -7.435 11.968 -10.140 1.00 81.81 92 PRO A C 1
ATOM 788 O O . PRO A 1 92 ? -6.756 12.306 -9.173 1.00 81.81 92 PRO A O 1
ATOM 791 N N . ASN A 1 93 ? -8.640 11.404 -10.006 1.00 85.00 93 ASN A N 1
ATOM 792 C CA . ASN A 1 93 ? -9.281 11.182 -8.706 1.00 85.00 93 ASN A CA 1
ATOM 793 C C . ASN A 1 93 ? -8.491 10.180 -7.851 1.00 85.00 93 ASN A C 1
ATOM 795 O O . ASN A 1 93 ? -8.505 10.243 -6.624 1.00 85.00 93 ASN A O 1
ATOM 799 N N . LEU A 1 94 ? -7.782 9.251 -8.496 1.00 84.69 94 LEU A N 1
ATOM 800 C CA . LEU A 1 94 ? -6.939 8.287 -7.803 1.00 84.69 94 LEU A CA 1
ATOM 801 C C . LEU A 1 94 ? -5.646 8.920 -7.286 1.00 84.69 94 LEU A C 1
ATOM 803 O O . LEU A 1 94 ? -5.166 8.523 -6.229 1.00 84.69 94 LEU A O 1
ATOM 807 N N . ARG A 1 95 ? -5.107 9.934 -7.971 1.00 80.69 95 ARG A N 1
ATOM 808 C CA . ARG A 1 95 ? -3.944 10.685 -7.471 1.00 80.69 95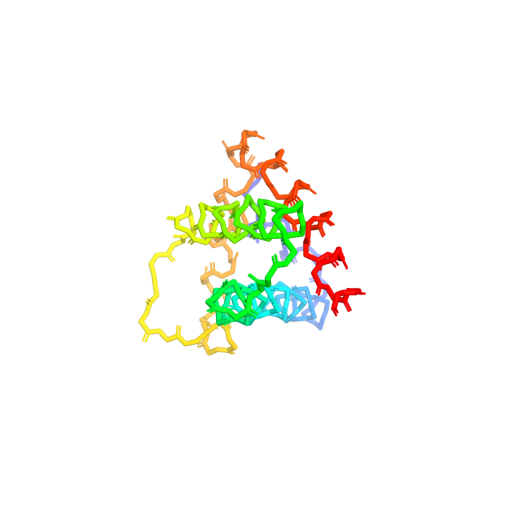 ARG A CA 1
ATOM 809 C C . ARG A 1 95 ? -4.267 11.435 -6.186 1.00 80.69 95 ARG A C 1
ATOM 811 O O . ARG A 1 95 ? -3.477 11.402 -5.249 1.00 80.69 95 ARG A O 1
ATOM 818 N N . GLU A 1 96 ? -5.437 12.066 -6.127 1.00 86.62 96 GLU A N 1
ATOM 819 C CA . GLU A 1 96 ? -5.905 12.711 -4.898 1.00 86.62 96 GLU A CA 1
ATOM 820 C C . GLU A 1 96 ? -6.097 11.680 -3.778 1.00 86.62 96 GLU A C 1
ATOM 822 O O . GLU A 1 96 ? -5.630 11.882 -2.657 1.00 86.62 96 GLU A O 1
ATOM 827 N N . LEU A 1 97 ? -6.706 10.533 -4.100 1.00 88.50 97 LEU A N 1
ATOM 828 C CA . LEU A 1 97 ? -6.863 9.435 -3.150 1.00 88.50 97 LEU A CA 1
ATOM 829 C C . LEU A 1 97 ? -5.510 8.932 -2.621 1.00 88.50 97 LEU A C 1
ATOM 831 O O . LEU A 1 97 ? -5.396 8.687 -1.425 1.00 88.50 97 LEU A O 1
ATOM 835 N N . ILE A 1 98 ? -4.484 8.818 -3.470 1.00 86.81 98 ILE A N 1
ATOM 836 C CA . ILE A 1 98 ? -3.127 8.431 -3.054 1.00 86.81 98 ILE A CA 1
ATOM 837 C C . ILE A 1 98 ? -2.546 9.429 -2.067 1.00 86.81 98 ILE A C 1
ATOM 839 O O . ILE A 1 98 ? -2.055 9.006 -1.027 1.00 86.81 98 ILE A O 1
ATOM 843 N N . ALA A 1 99 ? -2.621 10.728 -2.358 1.00 85.69 99 ALA A N 1
ATOM 844 C CA . ALA A 1 99 ? -2.079 11.745 -1.462 1.00 85.69 99 ALA A CA 1
ATOM 845 C C . ALA A 1 99 ? -2.754 11.683 -0.081 1.00 85.69 99 ALA A C 1
ATOM 847 O O . ALA A 1 99 ? -2.091 11.768 0.957 1.00 85.69 99 ALA A O 1
ATOM 848 N N . GLN A 1 100 ? -4.073 11.455 -0.054 1.00 89.31 100 GLN A N 1
ATOM 849 C CA . GLN A 1 100 ? -4.799 11.231 1.195 1.00 89.31 100 GLN A CA 1
ATOM 850 C C . GLN A 1 100 ? -4.331 9.941 1.889 1.00 89.31 100 GLN A C 1
ATOM 852 O O . GLN A 1 100 ? -4.123 9.943 3.100 1.00 89.31 100 GLN A O 1
ATOM 857 N N . VAL A 1 101 ? -4.132 8.849 1.146 1.00 88.62 101 VAL A N 1
ATOM 858 C CA . VAL A 1 101 ? -3.665 7.559 1.679 1.00 88.62 101 VAL A CA 1
ATOM 859 C C . VAL A 1 101 ? -2.269 7.659 2.275 1.00 88.62 101 VAL A C 1
ATOM 861 O O . VAL A 1 101 ? -2.061 7.166 3.378 1.00 88.62 101 VAL A O 1
ATOM 864 N N . GLU A 1 102 ? -1.335 8.313 1.593 1.00 85.19 102 GLU A N 1
ATOM 865 C CA . GLU A 1 102 ? 0.031 8.528 2.076 1.00 85.19 102 GLU A CA 1
ATOM 866 C C . GLU A 1 102 ? 0.025 9.341 3.374 1.00 85.19 102 GLU A C 1
ATOM 868 O O . GLU A 1 102 ? 0.596 8.904 4.372 1.00 85.19 102 GLU A O 1
ATOM 873 N N . THR A 1 103 ? -0.733 10.441 3.406 1.00 86.94 103 THR A N 1
ATOM 874 C CA . THR A 1 103 ? -0.894 11.273 4.611 1.00 86.94 103 THR A CA 1
ATOM 875 C C . THR A 1 103 ? -1.464 10.472 5.787 1.00 86.94 103 THR A C 1
ATOM 877 O O . THR A 1 103 ? -0.992 10.561 6.920 1.00 86.94 103 THR A O 1
ATOM 880 N N . ARG A 1 104 ? -2.506 9.669 5.541 1.00 84.50 104 ARG A N 1
ATOM 881 C CA . ARG A 1 104 ? -3.160 8.883 6.595 1.00 84.50 104 ARG A CA 1
ATOM 882 C C . ARG A 1 104 ? -2.312 7.701 7.054 1.00 84.50 104 ARG A C 1
ATOM 884 O O . ARG A 1 104 ? -2.333 7.360 8.234 1.00 84.50 104 ARG A O 1
ATOM 891 N N . TYR A 1 105 ? -1.553 7.098 6.143 1.00 84.31 105 TYR A N 1
ATOM 892 C CA . TYR A 1 105 ? -0.592 6.049 6.454 1.00 84.31 105 TYR A CA 1
ATOM 893 C C . TYR A 1 105 ? 0.488 6.549 7.419 1.00 84.31 105 TYR A C 1
ATOM 895 O O . TYR A 1 105 ? 0.783 5.869 8.400 1.00 84.31 105 TYR A O 1
ATOM 903 N N . GLU A 1 106 ? 1.041 7.741 7.185 1.00 82.81 106 GLU A N 1
ATOM 904 C CA . GLU A 1 106 ? 2.008 8.350 8.105 1.00 82.81 106 GLU A CA 1
ATOM 905 C C . GLU A 1 106 ? 1.403 8.559 9.495 1.00 82.81 106 GLU A C 1
ATOM 907 O O . GLU A 1 106 ? 2.022 8.185 10.488 1.00 82.81 106 GLU A O 1
ATOM 912 N N . GLY A 1 107 ? 0.160 9.046 9.567 1.00 80.44 107 GLY A N 1
ATOM 913 C CA . GLY A 1 107 ? -0.564 9.156 10.834 1.00 80.44 107 GLY A CA 1
ATOM 914 C C . GLY A 1 107 ? -0.729 7.811 11.550 1.00 80.44 107 GLY A C 1
ATOM 915 O O . GLY A 1 107 ? -0.538 7.733 12.759 1.00 80.44 107 GLY A O 1
ATOM 916 N N . LEU A 1 108 ? -1.007 6.729 10.815 1.00 80.19 108 LEU A N 1
ATOM 917 C CA . LEU A 1 108 ? -1.195 5.393 11.391 1.00 80.19 108 LEU A CA 1
ATOM 918 C C . LEU A 1 108 ? 0.072 4.837 12.037 1.00 80.19 108 LEU A C 1
ATOM 920 O O . LEU A 1 108 ? -0.022 4.087 12.999 1.00 80.19 108 LEU A O 1
ATOM 924 N N . LEU A 1 109 ? 1.248 5.186 11.514 1.00 76.00 109 LEU A N 1
ATOM 925 C CA . LEU A 1 109 ? 2.522 4.766 12.101 1.00 76.00 109 LEU A CA 1
ATOM 926 C C . LEU A 1 109 ? 2.837 5.461 13.431 1.00 76.00 109 LEU A C 1
ATOM 928 O O . LEU A 1 109 ? 3.764 5.041 14.120 1.00 76.00 109 LEU A O 1
ATOM 932 N N . THR A 1 110 ? 2.126 6.541 13.754 1.00 75.19 110 THR A N 1
ATOM 933 C CA . THR A 1 110 ? 2.361 7.348 14.961 1.00 75.19 110 THR A CA 1
ATOM 934 C C . THR A 1 110 ? 1.415 7.025 16.117 1.00 75.19 110 THR A C 1
ATOM 936 O O . THR A 1 110 ? 1.588 7.581 17.201 1.00 75.19 110 THR A O 1
ATOM 939 N N . ILE A 1 111 ? 0.432 6.149 15.885 1.00 68.31 111 ILE A N 1
ATOM 940 C CA . ILE A 1 111 ? -0.542 5.666 16.875 1.00 68.31 111 ILE A CA 1
ATOM 941 C C . ILE A 1 111 ? -0.044 4.350 17.466 1.00 68.31 111 ILE A C 1
ATOM 943 O O . ILE A 1 111 ? -0.119 4.220 18.707 1.00 68.31 111 ILE A O 1
#

Organism: Crocosphaera subtropica (strain ATCC 51142 / BH68) (NCBI:txid43989)

Foldseek 3Di:
DQVVVVLVVDDPVVSVVVLVVVLVVLLLLVVLLVVLVVVLVVDPDPVVNVLSVVLSVLSVVLVVQADDDPDRSNPDDSVSVSSRVNSVVPDPVSVVSVVVNVVSSVVSVVD